Protein AF-A0A1D2YUG5-F1 (afdb_monomer_lite)

pLDDT: mean 87.95, std 11.49, range [51.75, 97.88]

Organism: NCBI:txid337097

Structure (mmCIF, N/CA/C/O backbone):
data_AF-A0A1D2YUG5-F1
#
_entry.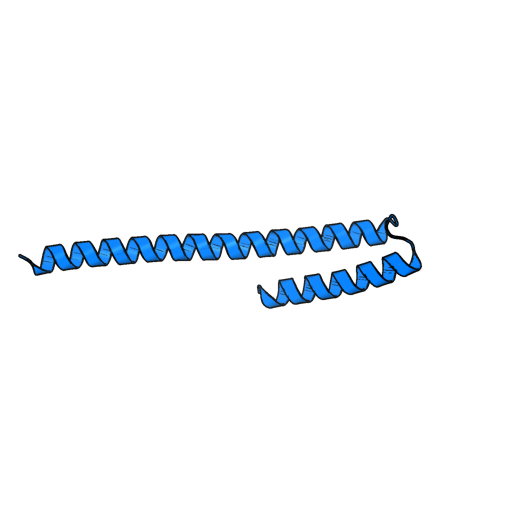id   AF-A0A1D2YUG5-F1
#
loop_
_atom_site.group_PDB
_atom_site.id
_atom_site.type_symbol
_atom_site.label_atom_id
_atom_site.label_alt_id
_atom_site.label_comp_id
_atom_site.label_asym_id
_atom_site.label_entity_id
_atom_site.label_seq_id
_atom_site.pdbx_PDB_ins_code
_atom_site.Cartn_x
_atom_site.Cartn_y
_atom_site.Cartn_z
_atom_site.occupancy
_atom_site.B_iso_or_equiv
_atom_site.auth_seq_id
_atom_site.auth_comp_id
_atom_site.auth_asym_id
_atom_site.auth_atom_id
_atom_site.pdbx_PDB_model_num
ATOM 1 N N . MET A 1 1 ? -12.673 -3.665 1.124 1.00 75.69 1 MET A N 1
ATOM 2 C CA . MET A 1 1 ? -11.843 -2.516 1.546 1.00 75.69 1 MET A CA 1
ATOM 3 C C . MET A 1 1 ? -10.398 -2.877 1.894 1.00 75.69 1 MET A C 1
ATOM 5 O O . MET A 1 1 ? -9.518 -2.438 1.172 1.00 75.69 1 MET A O 1
ATOM 9 N N . GLU A 1 2 ? -10.097 -3.658 2.944 1.00 85.12 2 GLU A N 1
ATOM 10 C CA . GLU A 1 2 ? -8.687 -4.013 3.251 1.00 85.12 2 GLU A CA 1
ATOM 11 C C . GLU A 1 2 ? -8.063 -4.915 2.185 1.00 85.12 2 GLU A C 1
ATOM 13 O O . GLU A 1 2 ? -6.979 -4.617 1.700 1.00 85.12 2 GLU A O 1
ATOM 18 N N . LYS A 1 3 ? -8.787 -5.957 1.758 1.00 90.25 3 LYS A N 1
ATOM 19 C CA . LYS A 1 3 ? -8.351 -6.838 0.667 1.00 90.25 3 LYS A CA 1
ATOM 20 C C . LYS A 1 3 ? -8.072 -6.063 -0.626 1.00 90.25 3 LYS A C 1
ATOM 22 O O . LYS A 1 3 ? -7.018 -6.217 -1.215 1.00 90.25 3 LYS A O 1
ATOM 27 N N . GLU A 1 4 ? -8.959 -5.143 -0.997 1.00 91.38 4 GLU A N 1
ATOM 28 C CA . GLU A 1 4 ? -8.790 -4.299 -2.191 1.00 91.38 4 GLU A CA 1
ATOM 29 C C . GLU A 1 4 ? -7.549 -3.396 -2.111 1.00 91.38 4 GLU A C 1
ATOM 31 O O . GLU A 1 4 ? -6.912 -3.133 -3.128 1.00 91.38 4 GLU A O 1
ATOM 36 N N . LEU A 1 5 ? -7.196 -2.904 -0.916 1.00 91.31 5 LEU A N 1
ATOM 37 C CA . LEU A 1 5 ? -5.967 -2.131 -0.718 1.00 91.31 5 LEU A CA 1
ATOM 38 C C . LEU A 1 5 ? -4.726 -3.011 -0.868 1.00 91.31 5 LEU A C 1
ATOM 40 O O . LEU A 1 5 ? -3.769 -2.573 -1.499 1.00 91.31 5 LEU A O 1
ATOM 44 N N . ILE A 1 6 ? -4.760 -4.233 -0.334 1.00 93.94 6 ILE A N 1
ATOM 45 C CA . ILE A 1 6 ? -3.675 -5.214 -0.471 1.00 93.94 6 ILE A CA 1
ATOM 46 C C . ILE A 1 6 ? -3.484 -5.586 -1.943 1.00 93.94 6 ILE A C 1
ATOM 48 O O . ILE A 1 6 ? -2.385 -5.441 -2.469 1.00 93.94 6 ILE A O 1
ATOM 52 N N . ASP A 1 7 ? -4.560 -5.949 -2.641 1.00 95.25 7 ASP A N 1
ATOM 53 C CA . ASP A 1 7 ? -4.513 -6.316 -4.060 1.00 95.25 7 ASP A CA 1
ATOM 54 C C . ASP A 1 7 ? -3.957 -5.160 -4.916 1.00 95.25 7 ASP A C 1
ATOM 56 O O . ASP A 1 7 ? -3.181 -5.360 -5.854 1.00 95.25 7 ASP A O 1
ATOM 60 N N . LYS A 1 8 ? -4.303 -3.913 -4.567 1.00 95.12 8 LYS A N 1
ATOM 61 C CA . LYS A 1 8 ? -3.792 -2.718 -5.248 1.00 95.12 8 LYS A CA 1
ATOM 62 C C . LYS A 1 8 ? -2.313 -2.457 -4.964 1.00 95.12 8 LYS A C 1
ATOM 64 O O . LYS A 1 8 ? -1.602 -2.026 -5.872 1.00 95.12 8 LYS A O 1
ATOM 69 N N . ILE A 1 9 ? -1.857 -2.706 -3.737 1.00 96.19 9 ILE A N 1
ATOM 70 C CA . ILE A 1 9 ? -0.441 -2.629 -3.357 1.00 96.19 9 ILE A CA 1
ATOM 71 C C . ILE A 1 9 ? 0.365 -3.656 -4.155 1.00 96.19 9 ILE A C 1
ATOM 73 O O . ILE A 1 9 ? 1.332 -3.272 -4.806 1.00 96.19 9 ILE A O 1
ATOM 77 N N . GLU A 1 10 ? -0.070 -4.916 -4.186 1.00 97.19 10 GLU A N 1
ATOM 78 C CA . GLU A 1 10 ? 0.621 -5.988 -4.915 1.00 97.19 10 GLU A CA 1
ATOM 79 C C . GLU A 1 10 ? 0.660 -5.721 -6.426 1.00 97.19 10 GLU A C 1
ATOM 81 O O . GLU A 1 10 ? 1.703 -5.849 -7.067 1.00 97.19 10 GLU A O 1
ATOM 86 N N . SER A 1 11 ? -0.444 -5.237 -7.005 1.00 97.31 11 SER A N 1
ATOM 87 C CA . SER A 1 11 ? -0.472 -4.847 -8.419 1.00 97.31 11 SER A CA 1
ATOM 88 C C . SER A 1 11 ? 0.519 -3.720 -8.739 1.00 97.31 11 SER A C 1
ATOM 90 O O . SER A 1 11 ? 1.219 -3.767 -9.753 1.00 97.31 11 SER A O 1
ATOM 92 N N . LEU A 1 12 ? 0.598 -2.695 -7.883 1.00 97.25 12 LEU A N 1
ATOM 93 C CA . LEU A 1 12 ? 1.555 -1.600 -8.053 1.00 97.25 12 LEU A CA 1
ATOM 94 C C . LEU A 1 12 ? 2.992 -2.065 -7.844 1.00 97.25 12 LEU A C 1
ATOM 96 O O . LEU A 1 12 ? 3.870 -1.619 -8.575 1.00 97.25 12 LEU A O 1
ATOM 100 N N . ARG A 1 13 ? 3.226 -2.978 -6.901 1.00 97.00 13 ARG A N 1
ATOM 101 C CA . ARG A 1 13 ? 4.538 -3.569 -6.661 1.00 97.00 13 ARG A CA 1
ATOM 102 C C . ARG A 1 13 ? 5.037 -4.323 -7.891 1.00 97.00 13 ARG A C 1
ATOM 104 O O . ARG A 1 13 ? 6.140 -4.043 -8.345 1.00 97.00 13 ARG A O 1
ATOM 111 N N . GLY A 1 14 ? 4.201 -5.163 -8.503 1.00 97.56 14 GLY A N 1
ATOM 112 C CA . GLY A 1 14 ? 4.561 -5.847 -9.748 1.00 97.56 14 GLY A CA 1
ATOM 113 C C . GLY A 1 14 ? 4.895 -4.871 -10.884 1.00 97.56 14 GLY A C 1
ATOM 114 O O . GLY A 1 14 ? 5.871 -5.058 -11.606 1.00 97.56 14 GLY A O 1
ATOM 115 N N . LYS A 1 15 ? 4.141 -3.769 -11.013 1.00 97.06 15 LYS A N 1
ATOM 116 C CA . LYS A 1 15 ? 4.472 -2.702 -11.976 1.00 97.06 15 LYS A CA 1
ATOM 117 C C . LYS A 1 15 ? 5.799 -2.019 -11.649 1.00 97.06 15 LYS A C 1
ATOM 119 O O . LYS A 1 15 ? 6.582 -1.776 -12.557 1.00 97.06 15 LYS A O 1
ATOM 124 N N . MET A 1 16 ? 6.056 -1.724 -10.377 1.00 97.69 16 MET A N 1
ATOM 125 C CA . MET A 1 16 ? 7.303 -1.108 -9.925 1.00 97.69 16 MET A CA 1
ATOM 126 C C . MET A 1 16 ? 8.510 -1.981 -10.260 1.00 97.69 16 MET A C 1
ATOM 128 O O . MET A 1 16 ? 9.497 -1.470 -10.771 1.00 97.69 16 MET A O 1
ATOM 132 N N . GLU A 1 17 ? 8.417 -3.284 -9.993 1.00 97.69 17 GLU A N 1
ATOM 133 C CA . GLU A 1 17 ? 9.479 -4.253 -10.266 1.00 97.69 17 GLU A CA 1
ATOM 134 C C . GLU A 1 17 ? 9.763 -4.337 -11.773 1.00 97.69 17 GLU A C 1
ATOM 136 O O . GLU A 1 17 ? 10.918 -4.249 -12.187 1.00 97.69 17 GLU A O 1
ATOM 141 N N . LEU A 1 18 ? 8.719 -4.394 -12.608 1.00 97.69 18 LEU A N 1
ATOM 142 C CA . LEU A 1 18 ? 8.868 -4.375 -14.067 1.00 97.69 18 LEU A CA 1
ATOM 143 C C . LEU A 1 18 ? 9.513 -3.081 -14.582 1.00 97.69 18 LEU A C 1
ATOM 145 O O . LEU A 1 18 ? 10.392 -3.134 -15.440 1.00 97.69 18 LEU A O 1
ATOM 149 N N . GLU A 1 19 ? 9.091 -1.922 -14.078 1.00 96.75 19 GLU A N 1
ATOM 150 C CA . GLU A 1 19 ? 9.664 -0.627 -14.464 1.00 96.75 19 GLU A CA 1
ATOM 151 C C . GLU A 1 19 ? 11.105 -0.472 -13.958 1.00 96.75 19 GLU A C 1
ATOM 153 O O . GLU A 1 19 ? 11.959 0.029 -14.682 1.00 96.75 19 GLU A O 1
ATOM 158 N N . ALA A 1 20 ? 11.414 -0.966 -12.758 1.00 97.38 20 ALA A N 1
ATOM 159 C CA . ALA A 1 20 ? 12.760 -0.939 -12.194 1.00 97.38 20 ALA A CA 1
ATOM 160 C C . ALA A 1 20 ? 13.738 -1.801 -12.995 1.00 97.38 20 ALA A C 1
ATOM 162 O O . ALA A 1 20 ? 14.880 -1.393 -13.194 1.00 97.38 20 ALA A O 1
ATOM 163 N N . VAL A 1 21 ? 13.291 -2.954 -13.501 1.00 97.88 21 VAL A N 1
ATOM 164 C CA . VAL A 1 21 ? 14.097 -3.791 -14.402 1.00 97.88 21 VAL A CA 1
ATOM 165 C C . VAL A 1 21 ? 14.373 -3.073 -15.726 1.00 97.88 21 VAL A C 1
ATOM 167 O O . VAL A 1 21 ? 15.472 -3.183 -16.261 1.00 97.88 21 VAL A O 1
ATOM 170 N N . LYS A 1 22 ? 13.400 -2.323 -16.257 1.00 97.12 22 LYS A N 1
ATOM 171 C CA . LYS A 1 22 ? 13.527 -1.635 -17.553 1.00 97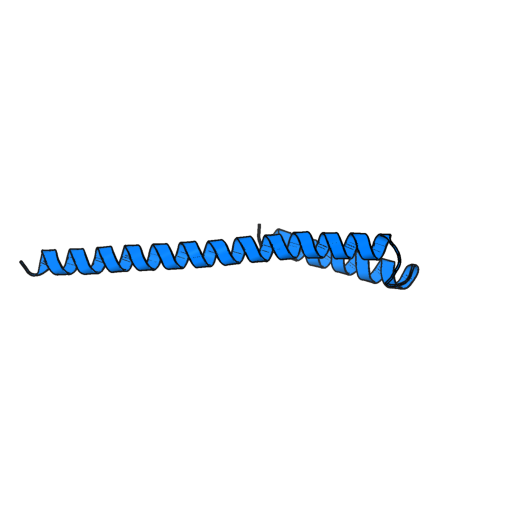.12 22 LYS A CA 1
ATOM 172 C C . LYS A 1 22 ? 14.328 -0.336 -17.485 1.00 97.12 22 LYS A C 1
ATOM 174 O O . LYS A 1 22 ? 15.098 -0.051 -18.395 1.00 97.12 22 LYS A O 1
ATOM 179 N N . LEU A 1 23 ? 14.095 0.470 -16.452 1.00 96.88 23 LEU A N 1
ATOM 180 C CA . LEU A 1 23 ? 14.537 1.867 -16.374 1.00 96.88 23 LEU A CA 1
ATOM 181 C C . LEU A 1 23 ? 15.526 2.120 -15.227 1.00 96.88 23 LEU A C 1
ATOM 183 O O . LEU A 1 23 ? 16.134 3.188 -15.159 1.00 96.88 23 LEU A O 1
ATOM 187 N N . GLY A 1 24 ? 15.698 1.149 -14.328 1.00 96.69 24 GLY A N 1
ATOM 188 C CA . GLY A 1 24 ? 16.497 1.270 -13.114 1.00 96.69 24 GLY A CA 1
ATOM 189 C C . GLY A 1 24 ? 15.694 1.767 -11.907 1.00 96.69 24 GLY A C 1
ATOM 190 O O . GLY A 1 24 ? 14.703 2.485 -12.028 1.00 96.69 24 GLY A O 1
ATOM 191 N N . ILE A 1 25 ? 16.160 1.409 -10.707 1.00 95.00 25 ILE A N 1
ATOM 192 C CA . ILE A 1 25 ? 15.470 1.694 -9.433 1.00 95.00 25 ILE A CA 1
ATOM 193 C C . ILE A 1 25 ? 15.291 3.190 -9.134 1.00 95.00 25 ILE A C 1
ATOM 195 O O . ILE A 1 25 ? 14.350 3.574 -8.446 1.00 95.00 25 ILE A O 1
ATOM 199 N N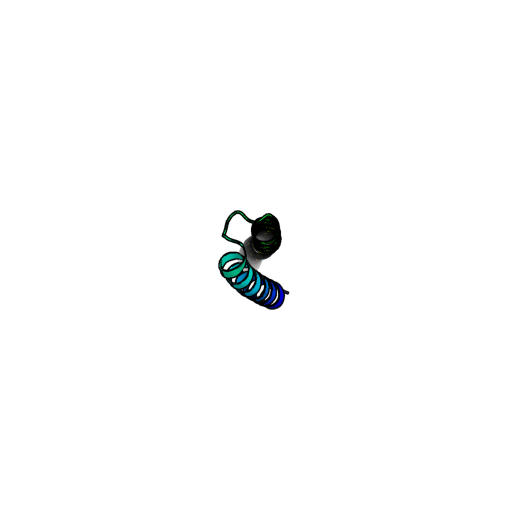 . ASN A 1 26 ? 16.177 4.033 -9.668 1.00 96.38 26 ASN A N 1
ATOM 200 C CA . ASN A 1 26 ? 16.179 5.477 -9.427 1.00 96.38 26 ASN A CA 1
ATOM 201 C C . ASN A 1 26 ? 15.363 6.251 -10.470 1.00 96.38 26 ASN A C 1
ATOM 203 O O . ASN A 1 26 ? 15.324 7.480 -10.426 1.00 96.38 26 ASN A O 1
ATOM 207 N N . HIS A 1 27 ? 14.740 5.562 -11.431 1.00 97.81 27 HIS A N 1
ATOM 208 C CA . HIS A 1 27 ? 13.951 6.230 -12.452 1.00 97.81 27 HIS A CA 1
ATOM 209 C C . HIS A 1 27 ? 12.738 6.936 -11.817 1.00 97.81 27 HIS A C 1
ATOM 211 O O . HIS A 1 27 ? 12.064 6.330 -10.975 1.00 97.81 27 HIS A O 1
ATOM 217 N N . PRO A 1 28 ? 12.391 8.172 -12.233 1.00 97.75 28 PRO A N 1
ATOM 218 C CA . PRO A 1 28 ? 11.268 8.918 -11.660 1.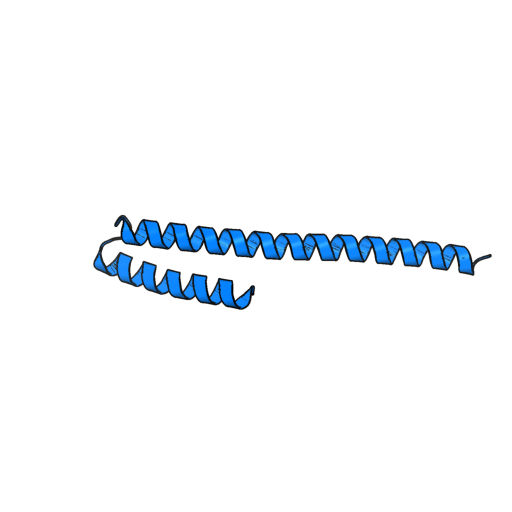00 97.75 28 PRO A CA 1
ATOM 219 C C . PRO A 1 28 ? 9.959 8.122 -11.615 1.00 97.75 28 PRO A C 1
ATOM 221 O O . PRO A 1 28 ? 9.268 8.132 -10.603 1.00 97.75 28 PRO A O 1
ATOM 224 N N . SER A 1 29 ? 9.656 7.346 -12.659 1.00 96.31 29 SER A N 1
ATOM 225 C CA . SER A 1 29 ? 8.455 6.498 -12.694 1.00 96.31 29 SER A CA 1
ATOM 226 C C . SER A 1 29 ? 8.450 5.413 -11.612 1.00 96.31 29 SER A C 1
ATOM 228 O O . SER A 1 29 ? 7.403 5.138 -11.032 1.00 96.31 29 SER A O 1
ATOM 230 N N . VAL A 1 30 ? 9.602 4.816 -11.295 1.00 97.44 30 VAL A N 1
ATOM 231 C CA . VAL A 1 30 ? 9.724 3.803 -10.232 1.00 97.44 30 VAL A CA 1
ATOM 232 C C . VAL A 1 30 ? 9.535 4.456 -8.865 1.00 97.44 30 VAL A C 1
ATOM 234 O O . VAL A 1 30 ? 8.789 3.942 -8.031 1.00 97.44 30 VAL A O 1
ATOM 237 N N . ILE A 1 31 ? 10.129 5.636 -8.669 1.00 97.69 31 ILE A N 1
ATOM 238 C CA . ILE A 1 31 ? 9.966 6.441 -7.453 1.00 97.69 31 ILE A CA 1
ATOM 239 C C . ILE A 1 31 ? 8.494 6.828 -7.258 1.00 97.69 31 ILE A C 1
ATOM 241 O O . ILE A 1 31 ? 7.952 6.668 -6.166 1.00 97.69 31 ILE A O 1
ATOM 245 N N . GLU A 1 32 ? 7.807 7.274 -8.310 1.00 97.75 32 GLU A N 1
ATOM 246 C CA . GLU A 1 32 ? 6.379 7.598 -8.248 1.00 97.75 32 GLU A CA 1
ATOM 247 C C . GLU A 1 32 ? 5.515 6.390 -7.878 1.00 97.75 32 GLU A C 1
ATOM 249 O O . GLU A 1 32 ? 4.558 6.519 -7.107 1.00 97.75 32 GLU A O 1
ATOM 254 N N . ILE A 1 33 ? 5.816 5.212 -8.436 1.00 96.94 33 ILE A N 1
ATOM 255 C CA . ILE A 1 33 ? 5.089 3.987 -8.097 1.00 96.94 33 ILE A CA 1
ATOM 256 C C . ILE A 1 33 ? 5.349 3.618 -6.630 1.00 96.94 33 ILE A C 1
ATOM 258 O O . ILE A 1 33 ? 4.388 3.352 -5.908 1.00 96.94 33 ILE A O 1
ATOM 262 N N . SER A 1 34 ? 6.597 3.699 -6.162 1.00 96.88 34 SER A N 1
ATOM 263 C CA . SER A 1 34 ? 6.969 3.478 -4.757 1.00 96.88 34 SER A CA 1
ATOM 264 C C . SER A 1 34 ? 6.205 4.408 -3.804 1.00 96.88 34 SER A C 1
ATOM 266 O O . SER A 1 34 ? 5.567 3.957 -2.852 1.00 96.88 34 SER A O 1
ATOM 268 N N . GLN A 1 35 ? 6.132 5.704 -4.117 1.00 97.56 35 GLN A N 1
ATOM 269 C CA . GLN A 1 35 ? 5.359 6.669 -3.328 1.00 97.56 35 GLN A CA 1
ATOM 270 C C . GLN A 1 35 ? 3.853 6.365 -3.325 1.00 97.56 35 GLN A C 1
ATOM 272 O O . GLN A 1 35 ? 3.162 6.604 -2.333 1.00 97.56 35 GLN A O 1
ATOM 277 N N . LYS A 1 36 ? 3.302 5.849 -4.432 1.00 97.12 36 LYS A N 1
ATOM 278 C CA . LYS A 1 36 ? 1.895 5.417 -4.484 1.00 97.12 36 LYS A CA 1
ATOM 279 C C . LYS A 1 36 ? 1.665 4.192 -3.601 1.00 97.12 36 LYS A C 1
ATOM 281 O O . LYS A 1 36 ? 0.665 4.167 -2.886 1.00 97.12 36 LYS A O 1
ATOM 286 N N . ILE A 1 37 ? 2.575 3.217 -3.625 1.00 97.19 37 ILE A N 1
ATOM 287 C CA . ILE A 1 37 ? 2.540 2.037 -2.748 1.00 97.19 37 ILE A CA 1
ATOM 288 C C . ILE A 1 37 ? 2.516 2.477 -1.281 1.00 97.19 37 ILE A C 1
ATOM 290 O O . ILE A 1 37 ? 1.618 2.071 -0.542 1.00 97.19 37 ILE A O 1
ATOM 294 N N . ASP A 1 38 ? 3.415 3.378 -0.888 1.00 97.12 38 ASP A N 1
ATOM 295 C CA . ASP A 1 38 ? 3.506 3.873 0.488 1.00 97.12 38 ASP A CA 1
ATOM 296 C C . ASP A 1 38 ? 2.220 4.581 0.956 1.00 97.12 38 ASP A C 1
ATOM 298 O O . ASP A 1 38 ? 1.716 4.339 2.058 1.00 97.12 38 ASP A O 1
ATOM 302 N N . LYS A 1 39 ? 1.588 5.373 0.078 1.00 96.31 39 LYS A N 1
ATOM 303 C CA . LYS A 1 39 ? 0.282 5.996 0.363 1.00 96.31 39 LYS A CA 1
ATOM 304 C C . LYS A 1 39 ? -0.808 4.960 0.644 1.00 96.31 39 LYS A C 1
ATOM 306 O O . LYS A 1 39 ? -1.600 5.138 1.575 1.00 96.31 39 LYS A O 1
ATOM 311 N N . PHE A 1 40 ? -0.879 3.887 -0.146 1.00 94.50 40 PHE A N 1
ATOM 312 C CA . PHE A 1 40 ? -1.861 2.823 0.081 1.00 94.50 40 PHE A CA 1
ATOM 313 C C . PHE A 1 40 ? -1.550 2.026 1.347 1.00 94.50 40 PHE A C 1
ATOM 315 O O . PHE A 1 40 ? -2.470 1.742 2.117 1.00 94.50 40 PHE A O 1
ATOM 322 N N . HIS A 1 41 ? -0.274 1.740 1.604 1.00 93.94 41 HIS A N 1
ATOM 323 C CA . HIS A 1 41 ? 0.165 1.050 2.811 1.00 93.94 41 HIS A CA 1
ATOM 324 C C . HIS A 1 41 ? -0.169 1.857 4.074 1.00 93.94 41 HIS A C 1
ATOM 326 O O . HIS A 1 41 ? -0.805 1.346 4.995 1.00 93.94 41 HIS A O 1
ATOM 332 N N . THR A 1 42 ? 0.127 3.158 4.081 1.00 95.69 42 THR A N 1
ATOM 333 C CA . THR A 1 42 ? -0.236 4.069 5.177 1.00 95.69 42 THR A CA 1
ATOM 334 C C . THR A 1 42 ? -1.746 4.082 5.428 1.00 95.69 42 THR A C 1
ATOM 336 O O . THR A 1 42 ? -2.194 4.054 6.576 1.00 95.69 42 THR A O 1
ATOM 339 N N . LYS A 1 43 ? -2.564 4.092 4.366 1.00 94.00 43 LYS A N 1
ATOM 340 C CA . LYS A 1 43 ? -4.026 4.023 4.500 1.00 94.00 43 LYS A CA 1
ATOM 341 C C . LYS A 1 43 ? -4.481 2.697 5.116 1.00 94.00 43 LYS A C 1
ATOM 343 O O . LYS A 1 43 ? -5.369 2.706 5.968 1.00 94.00 43 LYS A O 1
ATOM 348 N N . LEU A 1 44 ? -3.877 1.581 4.709 1.00 93.75 44 LEU A N 1
ATOM 349 C CA . LEU A 1 44 ? -4.176 0.258 5.255 1.00 93.75 44 LEU A CA 1
ATOM 350 C C . LEU A 1 44 ? -3.857 0.190 6.753 1.00 93.75 44 LEU A C 1
ATOM 352 O O . LEU A 1 44 ? -4.710 -0.220 7.538 1.00 93.75 44 LEU A O 1
ATOM 356 N N . VAL A 1 45 ? -2.676 0.669 7.154 1.00 93.19 45 VAL A N 1
ATOM 357 C CA . VAL A 1 45 ? -2.257 0.709 8.563 1.00 93.19 45 VAL A CA 1
ATOM 358 C C . VAL A 1 45 ? -3.232 1.539 9.399 1.00 93.19 45 VAL A C 1
ATOM 360 O O . VAL A 1 45 ? -3.686 1.071 10.441 1.00 93.19 45 VAL A O 1
ATOM 363 N N . LYS A 1 46 ? -3.632 2.731 8.931 1.00 92.50 46 LYS A N 1
ATOM 364 C CA . LYS A 1 46 ? -4.611 3.573 9.644 1.00 92.50 46 LYS A CA 1
ATOM 365 C C . LYS A 1 46 ? -5.94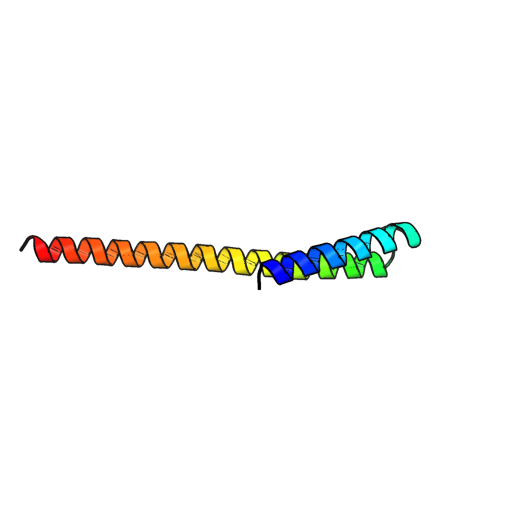3 2.853 9.863 1.00 92.50 46 LYS A C 1
ATOM 367 O O . LYS A 1 46 ? -6.440 2.828 10.987 1.00 92.50 46 LYS A O 1
ATOM 372 N N . LEU A 1 47 ? -6.485 2.206 8.828 1.00 90.75 47 LEU A N 1
ATOM 373 C CA . LEU A 1 47 ? -7.737 1.446 8.936 1.00 90.75 47 LEU A CA 1
ATOM 374 C C . LEU A 1 47 ? -7.633 0.301 9.952 1.00 90.75 47 LEU A C 1
ATOM 376 O O . LEU A 1 47 ? -8.549 0.097 10.752 1.00 90.75 47 LEU A O 1
ATOM 380 N N . GLN A 1 48 ? -6.512 -0.423 9.954 1.00 89.75 48 GLN A N 1
ATOM 381 C CA . GLN A 1 48 ? -6.270 -1.506 10.906 1.00 89.75 48 GLN A CA 1
ATOM 382 C C . GLN A 1 48 ? -6.135 -0.989 12.342 1.00 89.75 48 GLN A C 1
ATOM 384 O O . GLN A 1 48 ? -6.702 -1.583 13.262 1.00 89.75 48 GLN A O 1
ATOM 389 N N . MET A 1 49 ? -5.428 0.125 12.549 1.00 89.38 49 MET A N 1
ATOM 390 C CA . MET A 1 49 ? -5.297 0.741 13.870 1.00 89.38 49 MET A CA 1
ATOM 391 C C . MET A 1 49 ? -6.652 1.206 14.399 1.00 89.38 49 MET A C 1
ATOM 393 O O . MET A 1 49 ? -7.019 0.844 15.513 1.00 89.38 49 MET A O 1
ATOM 397 N N . GLU A 1 50 ? -7.442 1.925 13.601 1.00 89.19 50 GLU A N 1
ATOM 398 C CA . GLU A 1 50 ? -8.780 2.360 14.013 1.00 89.19 50 GLU A CA 1
ATOM 399 C C . GLU A 1 50 ? -9.698 1.188 14.374 1.00 89.19 50 GLU A C 1
ATOM 401 O O . GLU A 1 50 ? -10.451 1.267 15.344 1.00 89.19 50 GLU A O 1
ATOM 406 N N . LYS A 1 51 ? -9.649 0.084 13.617 1.00 85.81 51 LYS A N 1
ATOM 407 C CA . LYS A 1 51 ? -10.402 -1.129 13.963 1.00 85.81 51 LYS A CA 1
ATOM 408 C C . LYS A 1 51 ? -9.991 -1.678 15.327 1.00 85.81 51 LYS A C 1
ATOM 410 O O . LYS A 1 51 ? -10.868 -2.017 16.117 1.00 85.81 51 LYS A O 1
ATOM 415 N N . ARG A 1 52 ? -8.688 -1.730 15.621 1.00 83.50 52 ARG A N 1
ATOM 416 C CA . ARG A 1 52 ? -8.179 -2.169 16.931 1.00 83.50 52 ARG A CA 1
ATOM 417 C C . ARG A 1 52 ? -8.624 -1.231 18.053 1.00 83.50 52 ARG A C 1
ATOM 419 O O . ARG A 1 52 ? -9.072 -1.713 19.089 1.00 83.50 52 ARG A O 1
ATOM 426 N N . TYR A 1 53 ? -8.564 0.086 17.842 1.00 79.94 53 TYR A N 1
ATOM 427 C CA . TYR A 1 53 ? -9.050 1.064 18.820 1.00 79.94 53 TYR A CA 1
ATOM 428 C C . TYR A 1 53 ? -10.551 0.906 19.090 1.00 79.94 53 TYR A C 1
ATOM 430 O O . TYR A 1 53 ? -10.942 0.798 20.250 1.00 79.94 53 TYR A O 1
ATOM 438 N N . ARG A 1 54 ? -11.379 0.789 18.041 1.00 75.62 54 ARG A N 1
ATOM 439 C CA . ARG A 1 54 ? -12.828 0.554 18.178 1.00 75.62 54 ARG A CA 1
ATOM 440 C C . ARG A 1 54 ? -13.143 -0.752 18.913 1.00 75.62 54 ARG A C 1
ATOM 442 O O . ARG A 1 54 ? -14.049 -0.787 19.738 1.00 75.62 54 ARG A O 1
ATOM 449 N N . GLN A 1 55 ? -12.395 -1.825 18.650 1.00 74.25 55 GLN A N 1
ATOM 450 C CA . GLN A 1 55 ? -12.561 -3.092 19.374 1.00 74.25 55 GLN A CA 1
ATOM 451 C C . GLN A 1 55 ? -12.219 -2.954 20.861 1.00 74.25 55 GLN A C 1
ATOM 453 O O . GLN A 1 55 ? -12.978 -3.435 21.701 1.00 74.25 55 GLN A O 1
ATOM 458 N N . LYS A 1 56 ? -11.122 -2.260 21.189 1.00 74.25 56 LYS A N 1
ATOM 459 C CA . LYS A 1 56 ? -10.727 -2.006 22.579 1.00 74.25 56 LYS A CA 1
ATOM 460 C C . LYS A 1 56 ? -11.793 -1.196 23.321 1.00 74.25 56 LYS A C 1
ATOM 462 O O . LYS A 1 56 ? -12.216 -1.599 24.399 1.00 74.25 56 LYS A O 1
ATOM 467 N N . GLU A 1 57 ? -12.285 -0.117 22.719 1.00 77.50 57 GLU A N 1
ATOM 468 C CA . GLU A 1 57 ? -13.343 0.711 23.309 1.00 77.50 57 GLU A CA 1
ATOM 469 C C . GLU A 1 57 ? -14.637 -0.087 23.543 1.00 77.50 57 GLU A C 1
ATOM 471 O O . GLU A 1 57 ? -15.222 -0.020 24.623 1.00 77.50 57 GLU A O 1
ATOM 476 N N . ASN A 1 58 ? -15.053 -0.908 22.572 1.00 74.50 58 ASN A N 1
ATOM 477 C CA . ASN A 1 58 ? -16.225 -1.769 22.731 1.00 74.50 58 ASN A CA 1
ATOM 478 C C . ASN A 1 58 ? -16.044 -2.794 23.858 1.00 74.50 58 ASN A C 1
ATOM 480 O O . ASN A 1 58 ? -16.978 -3.014 24.626 1.00 74.50 58 ASN A O 1
ATOM 484 N N . SER A 1 59 ? -14.858 -3.396 23.995 1.00 72.81 59 SER A N 1
ATOM 485 C CA . SER A 1 59 ? -14.588 -4.341 25.086 1.00 72.81 59 SER A CA 1
ATOM 486 C C . SER A 1 59 ? -14.650 -3.681 26.467 1.00 72.81 59 SER A C 1
ATOM 488 O O . SER A 1 59 ? -15.237 -4.253 27.383 1.00 72.81 59 SER A O 1
ATOM 490 N N . SER A 1 60 ? -14.145 -2.450 26.599 1.00 77.19 60 SER A N 1
ATOM 491 C CA . SER A 1 60 ? -14.246 -1.670 27.837 1.00 77.19 60 SER A CA 1
ATOM 492 C C . SER A 1 60 ? -15.699 -1.353 28.194 1.00 77.19 60 SER A C 1
ATOM 494 O O . SER A 1 60 ? -16.109 -1.605 29.322 1.00 77.19 60 SER A O 1
ATOM 496 N N . LYS A 1 61 ? -16.512 -0.911 27.225 1.00 80.44 61 LYS A N 1
ATOM 497 C CA . LYS A 1 61 ? -17.945 -0.640 27.449 1.00 80.44 61 LYS A CA 1
ATOM 498 C C . LYS A 1 61 ? -18.730 -1.894 27.844 1.00 80.44 61 LYS A C 1
ATOM 500 O O . LYS A 1 61 ? -19.627 -1.824 28.678 1.00 80.44 61 LYS A O 1
ATOM 505 N N . ILE A 1 62 ? -18.409 -3.046 27.247 1.00 80.06 62 ILE A N 1
ATOM 506 C CA . ILE A 1 62 ? -19.031 -4.331 27.603 1.00 80.06 62 ILE A CA 1
ATOM 507 C C . ILE A 1 62 ? -18.670 -4.717 29.040 1.00 80.06 62 ILE A C 1
ATOM 509 O O . ILE A 1 62 ? -19.554 -5.125 29.790 1.00 80.06 62 ILE A O 1
ATOM 513 N N . PHE A 1 63 ? -17.404 -4.557 29.431 1.00 78.00 63 PHE A N 1
ATOM 514 C CA . PHE A 1 63 ? -16.950 -4.839 30.790 1.00 78.00 63 PHE A CA 1
ATOM 515 C C . PHE A 1 63 ? -17.626 -3.929 31.826 1.00 78.00 63 PHE A C 1
ATOM 517 O O . PHE A 1 63 ? -18.180 -4.437 32.795 1.00 78.00 63 PHE A O 1
ATOM 524 N N . GLU A 1 64 ? -17.669 -2.613 31.594 1.00 78.12 64 GLU A N 1
ATOM 525 C CA . GLU A 1 64 ? -18.378 -1.666 32.472 1.00 78.12 64 GLU A CA 1
ATOM 526 C C . GLU A 1 64 ? -19.858 -2.027 32.627 1.00 78.12 64 GLU A C 1
ATOM 528 O O . GLU A 1 64 ? -20.392 -2.040 33.736 1.00 78.12 64 GLU A O 1
ATOM 533 N N . LYS A 1 65 ? -20.529 -2.373 31.520 1.00 82.06 65 LYS A N 1
ATOM 534 C CA . LYS A 1 65 ? -21.929 -2.799 31.560 1.00 82.06 65 LYS A CA 1
ATOM 535 C C . LYS A 1 65 ? -22.111 -4.080 32.375 1.00 82.06 65 LYS A C 1
ATOM 537 O O . LYS A 1 65 ? -23.052 -4.138 33.157 1.00 82.06 65 LYS A O 1
ATOM 542 N N . LEU A 1 66 ? -21.232 -5.071 32.195 1.00 80.56 66 LEU A N 1
ATOM 543 C CA . LEU A 1 66 ? -21.252 -6.332 32.944 1.00 80.56 66 LEU A CA 1
ATOM 544 C C . LEU A 1 66 ? -21.116 -6.087 34.447 1.00 80.56 66 LEU A C 1
ATOM 546 O O . LEU A 1 66 ? -21.972 -6.553 35.196 1.00 80.56 66 LEU A O 1
ATOM 550 N N . VAL A 1 67 ? -20.099 -5.329 34.867 1.00 80.88 67 VAL A N 1
ATOM 551 C CA . VAL A 1 67 ? -19.872 -4.974 36.279 1.00 80.88 67 VAL A CA 1
ATOM 552 C C . VAL A 1 67 ? -21.122 -4.318 36.871 1.00 80.88 67 VAL A C 1
ATOM 554 O O . VAL A 1 67 ? -21.673 -4.833 37.838 1.00 80.88 67 VAL A O 1
ATOM 557 N N . ASN A 1 68 ? -21.664 -3.296 36.203 1.00 74.12 68 ASN A N 1
ATOM 558 C CA . ASN A 1 68 ? -22.874 -2.613 36.667 1.00 74.12 68 ASN A CA 1
ATOM 559 C C . ASN A 1 68 ? -24.096 -3.548 36.774 1.00 74.12 68 ASN A C 1
ATOM 561 O O . ASN A 1 68 ? -24.897 -3.408 37.693 1.00 74.12 68 ASN A O 1
ATOM 565 N N . THR A 1 69 ? -24.276 -4.507 35.857 1.00 75.75 69 THR A N 1
ATOM 566 C CA . THR A 1 69 ? -25.369 -5.492 35.976 1.00 75.75 69 THR A CA 1
ATOM 567 C C . THR A 1 69 ? -25.188 -6.465 37.137 1.00 75.75 69 THR A C 1
ATOM 569 O O . THR A 1 69 ? -26.188 -6.858 37.732 1.00 75.75 69 THR A O 1
ATOM 572 N N . PHE A 1 70 ? -23.954 -6.855 37.469 1.00 71.94 70 PHE A N 1
ATOM 573 C CA . PHE A 1 70 ? -23.699 -7.709 38.632 1.00 71.94 70 PHE A CA 1
ATOM 574 C C . PHE A 1 70 ? -23.957 -6.966 39.944 1.00 71.94 70 PHE A C 1
ATOM 576 O O . PHE A 1 70 ? -24.568 -7.543 40.839 1.00 71.94 70 PHE A O 1
ATOM 583 N N . ASP A 1 71 ? -23.589 -5.687 40.025 1.00 64.44 71 ASP A N 1
ATOM 584 C CA . ASP A 1 71 ? -23.847 -4.857 41.206 1.00 64.44 71 ASP A CA 1
ATOM 585 C C . ASP A 1 71 ? -25.353 -4.664 41.465 1.00 64.44 71 ASP A C 1
ATOM 587 O O . ASP A 1 71 ? -25.789 -4.650 42.613 1.00 64.44 71 ASP A O 1
ATOM 591 N N . ILE A 1 72 ? -26.172 -4.578 40.408 1.00 63.00 72 ILE A N 1
ATOM 592 C CA . ILE A 1 72 ? -27.640 -4.499 40.525 1.00 63.00 72 ILE A CA 1
ATOM 593 C C . ILE A 1 72 ? -28.254 -5.847 40.936 1.00 63.00 72 ILE A C 1
ATOM 595 O O . ILE A 1 72 ? -29.260 -5.866 41.634 1.00 63.00 72 ILE A O 1
ATOM 599 N N . ALA A 1 73 ? -27.682 -6.973 40.504 1.00 56.94 73 ALA A N 1
ATOM 600 C CA . ALA A 1 73 ? -28.234 -8.308 40.760 1.00 56.94 73 ALA A CA 1
ATOM 601 C C . ALA A 1 73 ? -27.924 -8.866 42.166 1.00 56.94 73 ALA A C 1
ATOM 603 O O . ALA A 1 73 ? -28.438 -9.924 42.526 1.00 56.94 73 ALA A O 1
ATOM 604 N N . LEU A 1 74 ? -27.067 -8.188 42.936 1.00 57.19 74 LEU A N 1
ATOM 605 C CA . LEU A 1 74 ? -26.658 -8.550 44.300 1.00 57.19 74 LEU A CA 1
ATOM 606 C C . LEU A 1 74 ? -27.383 -7.744 45.401 1.00 57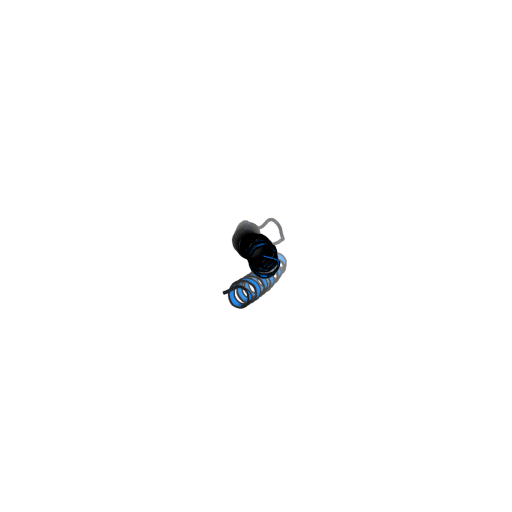.19 74 LEU A C 1
ATOM 608 O O . LEU A 1 74 ? -27.061 -7.917 46.578 1.00 57.19 74 LEU A O 1
ATOM 612 N N . LEU A 1 75 ? -28.349 -6.896 45.025 1.00 51.75 75 LEU A N 1
ATOM 613 C CA . LEU A 1 75 ? -29.256 -6.144 45.906 1.00 51.75 75 LEU A CA 1
ATOM 614 C C . LEU A 1 75 ? -30.665 -6.749 45.882 1.00 51.75 75 LEU A C 1
ATOM 616 O O . LEU A 1 75 ? -31.299 -6.760 46.961 1.00 51.75 75 LEU A O 1
#

Sequence (75 aa):
MEKELIDKIESLRGKMELEAVKLGINHPSVIEISQKIDKFHTKLVKLQMEKRYRQKENSSKIFEKLVNTFDIALL

Foldseek 3Di:
DLVVLVVVLVVLVVVLVVCCVVPNCPDPVSVVSVVVSVVSVVVSVVVVVVVVVVVVVVVVVVVVVVVVVVVVVVD

Radius of gyration: 22.37 Å; chains: 1; bounding box: 46×18×64 Å

InterPro domains:
  IPR018540 Aspartyl-phosphate phosphatase Spo0E-like [PF09388] (5-39)
  IPR036638 Helix-loop-helix DNA-binding domain superfamily [G3DSA:4.10.280.10] (1-60)
  IPR037208 Aspartyl-phosphate phosphatase Spo0E-like superfamily [SSF140500] (3-51)

Secondary structure (DSSP, 8-state):
-HHHHHHHHHHHHHHHHHHHHHH-TTSHHHHHHHHHHHHHHHHHHHHHHHHHHHHHHHHHHHHHHHHHHHHHHT-